Protein AF-A0A662G641-F1 (afdb_monomer)

Structure (mmCIF, N/CA/C/O backbone):
data_AF-A0A662G641-F1
#
_entry.id   AF-A0A662G641-F1
#
loop_
_atom_site.group_PDB
_atom_site.id
_atom_site.type_symbol
_atom_site.label_atom_id
_atom_site.label_alt_id
_atom_site.label_comp_id
_atom_site.label_asym_id
_atom_site.label_entity_id
_atom_site.label_seq_id
_atom_site.pdbx_PDB_ins_code
_atom_site.Cartn_x
_atom_site.Cartn_y
_atom_site.Cartn_z
_atom_site.occupancy
_atom_site.B_iso_or_equiv
_atom_site.auth_seq_id
_atom_site.auth_comp_id
_atom_site.auth_asym_id
_atom_site.auth_atom_id
_atom_site.pdbx_PDB_model_num
ATOM 1 N N . MET A 1 1 ? -3.104 -19.513 8.113 1.00 45.56 1 MET A N 1
ATOM 2 C CA . MET A 1 1 ? -3.779 -18.232 7.805 1.00 45.56 1 MET A CA 1
ATOM 3 C C . MET A 1 1 ? -2.747 -17.311 7.181 1.00 45.56 1 MET A C 1
ATOM 5 O O . MET A 1 1 ? -1.728 -17.075 7.812 1.00 45.56 1 MET A O 1
ATOM 9 N N . ASN A 1 2 ? -2.945 -16.870 5.936 1.00 60.38 2 ASN A N 1
ATOM 10 C CA . ASN A 1 2 ? -2.022 -15.925 5.306 1.00 60.38 2 ASN A CA 1
ATOM 11 C C . ASN A 1 2 ? -2.083 -14.604 6.074 1.00 60.38 2 ASN A C 1
ATOM 13 O O . ASN A 1 2 ? -3.083 -13.894 5.999 1.00 60.38 2 ASN A O 1
ATOM 17 N N . ASN A 1 3 ? -1.021 -14.289 6.813 1.00 83.50 3 ASN A N 1
ATOM 18 C CA . ASN A 1 3 ? -0.872 -13.045 7.563 1.00 83.50 3 ASN A CA 1
ATOM 19 C C . ASN A 1 3 ? -0.568 -11.879 6.616 1.00 83.50 3 ASN A C 1
ATOM 21 O O . ASN A 1 3 ? 0.345 -11.121 6.875 1.00 83.50 3 ASN A O 1
ATOM 25 N N . VAL A 1 4 ? -1.271 -11.743 5.493 1.00 89.00 4 VAL A N 1
ATOM 26 C CA . VAL A 1 4 ? -1.051 -10.664 4.524 1.00 89.00 4 VAL A CA 1
ATOM 27 C C . VAL A 1 4 ? -2.139 -9.614 4.709 1.00 89.00 4 VAL A C 1
ATOM 29 O O . VAL A 1 4 ? -3.306 -9.926 4.938 1.00 89.00 4 VAL A O 1
ATOM 32 N N . CYS A 1 5 ? -1.760 -8.343 4.623 1.00 92.50 5 CYS A N 1
ATOM 33 C CA . C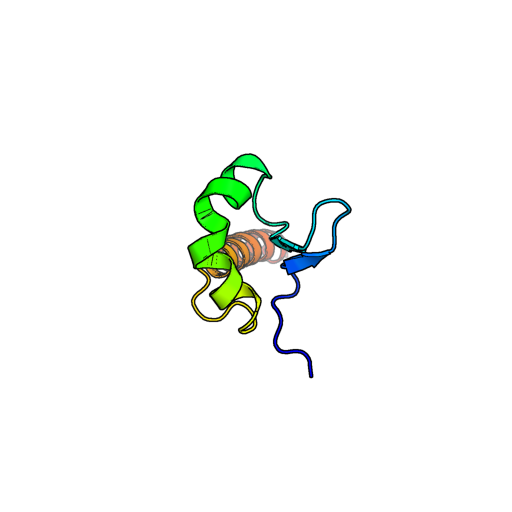YS A 1 5 ? -2.679 -7.219 4.690 1.00 92.50 5 CYS A CA 1
ATOM 34 C C . CYS A 1 5 ? -3.751 -7.351 3.602 1.00 92.50 5 CYS A C 1
ATOM 36 O O . CYS A 1 5 ? -3.430 -7.406 2.418 1.00 92.50 5 CYS A O 1
ATOM 38 N N . LYS A 1 6 ? -5.033 -7.291 3.981 1.00 92.31 6 LYS A N 1
ATOM 39 C CA . LYS A 1 6 ? -6.164 -7.387 3.036 1.00 92.31 6 LYS A CA 1
ATOM 40 C C . LYS A 1 6 ? -6.169 -6.322 1.934 1.00 92.31 6 LYS A C 1
ATOM 42 O O . LYS A 1 6 ? -6.827 -6.486 0.916 1.00 92.31 6 LYS A O 1
ATOM 47 N N . PHE A 1 7 ? -5.473 -5.208 2.156 1.00 92.56 7 PHE A N 1
ATOM 48 C CA . PHE A 1 7 ? -5.354 -4.124 1.185 1.00 92.56 7 PHE A CA 1
ATOM 49 C C . PHE A 1 7 ? -4.182 -4.321 0.218 1.00 92.56 7 PHE A C 1
ATOM 51 O O . PHE A 1 7 ? -4.025 -3.520 -0.697 1.00 92.56 7 PHE A O 1
ATOM 58 N N . TYR A 1 8 ? -3.360 -5.354 0.412 1.00 94.69 8 TYR A N 1
ATOM 59 C CA . TYR A 1 8 ? -2.263 -5.727 -0.470 1.00 94.69 8 TYR A CA 1
ATOM 60 C C . TYR A 1 8 ? -2.737 -6.809 -1.442 1.00 94.69 8 TYR A C 1
ATOM 62 O O . TYR A 1 8 ? -2.811 -7.983 -1.092 1.00 94.69 8 TYR A O 1
ATOM 70 N N . VAL A 1 9 ? -3.107 -6.396 -2.655 1.00 93.44 9 VAL A N 1
ATOM 71 C CA . VAL A 1 9 ? -3.807 -7.245 -3.635 1.00 93.44 9 VAL A CA 1
ATOM 72 C C . VAL A 1 9 ? -2.984 -7.443 -4.900 1.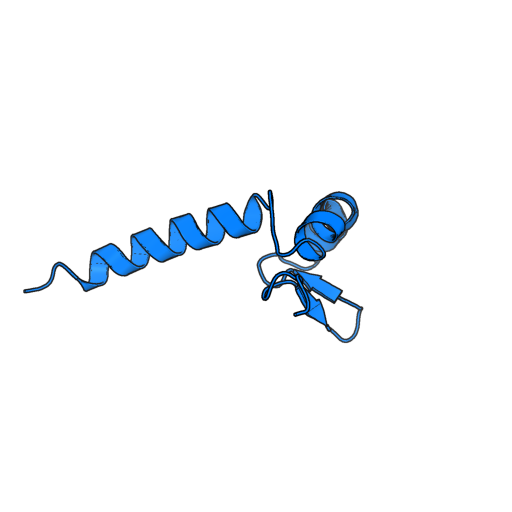00 93.44 9 VAL A C 1
ATOM 74 O O . VAL A 1 9 ? -2.152 -6.599 -5.245 1.00 93.44 9 VAL A O 1
ATOM 77 N N . GLU A 1 10 ? -3.234 -8.541 -5.614 1.00 93.75 10 GLU A N 1
ATOM 78 C CA . GLU A 1 10 ? -2.669 -8.771 -6.946 1.00 93.75 10 GLU A CA 1
ATOM 79 C C . GLU A 1 10 ? -3.306 -7.873 -8.001 1.00 93.75 10 GLU A C 1
ATOM 81 O O . GLU A 1 10 ? -4.501 -7.589 -7.988 1.00 93.75 10 GLU A O 1
ATOM 86 N N . THR A 1 11 ? -2.474 -7.410 -8.928 1.00 90.94 11 THR A N 1
ATOM 87 C CA . THR A 1 11 ? -2.883 -6.652 -10.109 1.00 90.94 11 THR A CA 1
ATOM 88 C C . THR A 1 11 ? -2.086 -7.149 -11.307 1.00 90.94 11 THR A C 1
ATOM 90 O O . THR A 1 11 ? -1.050 -7.789 -11.132 1.00 90.94 11 THR A O 1
ATOM 93 N N . ALA A 1 12 ? -2.487 -6.772 -12.524 1.00 90.88 12 ALA A N 1
ATOM 94 C CA . ALA A 1 12 ? -1.764 -7.131 -13.749 1.00 90.88 12 ALA A CA 1
ATOM 95 C C . ALA A 1 12 ? -0.278 -6.703 -13.760 1.00 90.88 12 ALA A C 1
ATOM 97 O O . ALA A 1 12 ? 0.507 -7.209 -14.552 1.00 90.88 12 ALA A O 1
ATOM 98 N N . ARG A 1 13 ? 0.126 -5.765 -12.889 1.00 86.06 13 ARG A N 1
ATOM 99 C CA . ARG A 1 13 ? 1.507 -5.263 -12.763 1.00 86.06 13 ARG A CA 1
ATOM 100 C C . ARG A 1 13 ? 2.201 -5.720 -11.470 1.00 86.06 13 ARG A C 1
ATOM 102 O O . ARG A 1 13 ? 3.193 -5.118 -11.062 1.00 86.06 13 ARG A O 1
ATOM 109 N N . GLY A 1 14 ? 1.662 -6.745 -10.811 1.00 89.88 14 GLY A N 1
ATOM 110 C CA . GLY A 1 14 ? 2.141 -7.278 -9.534 1.00 89.88 14 GLY A CA 1
ATOM 111 C C . GLY A 1 14 ? 1.306 -6.838 -8.329 1.00 89.88 14 GLY A C 1
ATOM 112 O O . GLY A 1 14 ? 0.290 -6.150 -8.467 1.00 89.88 14 GLY A O 1
ATOM 113 N N . ARG A 1 15 ? 1.723 -7.247 -7.123 1.00 91.88 15 ARG A N 1
ATOM 114 C CA . ARG A 1 15 ? 1.013 -6.906 -5.880 1.00 91.88 15 ARG A CA 1
ATOM 115 C C . ARG A 1 15 ? 1.225 -5.455 -5.462 1.00 91.88 15 ARG A C 1
ATOM 117 O O . ARG A 1 15 ? 2.340 -4.929 -5.516 1.00 91.88 15 ARG A O 1
ATOM 124 N N . ARG A 1 16 ? 0.149 -4.806 -5.009 1.00 94.31 16 ARG A N 1
ATOM 125 C CA . ARG A 1 16 ? 0.198 -3.436 -4.481 1.00 94.31 16 ARG A CA 1
ATOM 126 C C . ARG A 1 16 ? -0.820 -3.179 -3.385 1.00 94.31 16 ARG A C 1
ATOM 128 O O . ARG A 1 16 ? -1.865 -3.820 -3.327 1.00 94.31 16 ARG A O 1
ATOM 135 N N . CYS A 1 17 ? -0.530 -2.185 -2.550 1.00 93.81 17 CYS A N 1
ATOM 136 C CA . CYS A 1 17 ? -1.513 -1.656 -1.614 1.00 93.81 17 CYS A CA 1
ATOM 137 C C . CYS A 1 17 ? -2.562 -0.820 -2.368 1.00 93.81 17 CYS A C 1
ATOM 139 O O . CYS A 1 17 ? -2.203 0.123 -3.076 1.00 93.81 17 CYS A O 1
ATOM 141 N N . VAL A 1 18 ? -3.851 -1.140 -2.217 1.00 93.88 18 VAL A N 1
ATOM 142 C CA . VAL A 1 18 ? -4.960 -0.402 -2.859 1.00 93.88 18 VAL A CA 1
ATOM 143 C C . VAL A 1 18 ? -5.243 0.947 -2.210 1.00 93.88 18 VAL A C 1
ATOM 145 O O . VAL A 1 18 ? -5.857 1.803 -2.834 1.00 93.88 18 VAL A O 1
ATOM 148 N N . LEU A 1 19 ? -4.772 1.155 -0.977 1.00 93.12 19 LEU A N 1
ATOM 149 C CA . LEU A 1 19 ? -4.919 2.423 -0.257 1.00 93.12 19 LEU A CA 1
ATOM 150 C C . LEU A 1 19 ? -3.982 3.522 -0.785 1.00 93.12 19 LEU A C 1
ATOM 152 O O . LEU A 1 19 ? -4.007 4.638 -0.272 1.00 93.12 19 LEU A O 1
ATOM 156 N N . LEU A 1 20 ? -3.138 3.203 -1.770 1.00 92.06 20 LEU A N 1
ATOM 157 C CA . LEU A 1 20 ? -2.199 4.122 -2.395 1.00 92.06 20 LEU A CA 1
ATOM 158 C C . LEU A 1 20 ? -2.401 4.178 -3.906 1.00 92.06 20 LEU A C 1
ATOM 160 O O . LEU A 1 20 ? -2.671 3.164 -4.560 1.00 92.06 20 LEU A O 1
ATOM 164 N N . ASP A 1 21 ? -2.188 5.372 -4.458 1.00 92.19 21 ASP A N 1
ATOM 165 C CA . ASP A 1 21 ? -2.051 5.553 -5.898 1.00 92.19 21 ASP A CA 1
ATOM 166 C C . ASP A 1 21 ? -0.813 4.811 -6.427 1.00 92.19 21 ASP A C 1
ATOM 168 O O . ASP A 1 21 ? 0.165 4.586 -5.706 1.00 92.19 21 ASP A O 1
ATOM 172 N N . TYR A 1 22 ? -0.831 4.454 -7.712 1.00 90.75 22 TYR A N 1
ATOM 173 C CA . TYR A 1 22 ? 0.282 3.772 -8.367 1.00 90.75 22 TYR A CA 1
ATOM 174 C C . TYR A 1 22 ? 1.610 4.535 -8.239 1.00 90.75 22 TYR A C 1
ATOM 176 O O . TYR A 1 22 ? 2.645 3.915 -7.973 1.00 90.75 22 TYR A O 1
ATOM 184 N N . LYS A 1 23 ? 1.598 5.867 -8.396 1.00 92.94 23 LYS A N 1
ATOM 185 C CA . LYS A 1 23 ? 2.814 6.689 -8.301 1.00 92.94 23 LYS A CA 1
ATOM 186 C C . LYS A 1 23 ? 3.401 6.635 -6.895 1.00 92.94 23 LYS A C 1
ATOM 188 O O . LYS A 1 23 ? 4.597 6.399 -6.734 1.00 92.94 23 LYS A O 1
ATOM 193 N N . GLU A 1 24 ? 2.557 6.789 -5.879 1.00 92.44 24 GLU A N 1
ATOM 194 C CA . GLU A 1 24 ? 3.000 6.766 -4.485 1.00 92.44 24 GLU A CA 1
ATOM 195 C C . GLU A 1 24 ? 3.458 5.362 -4.061 1.00 92.44 24 GLU A C 1
ATOM 197 O O . GLU A 1 24 ? 4.495 5.211 -3.409 1.00 92.44 24 GLU A O 1
ATOM 202 N N . TRP A 1 25 ? 2.747 4.321 -4.508 1.00 93.06 25 TRP A N 1
ATOM 203 C CA . TRP A 1 25 ? 3.146 2.930 -4.304 1.00 93.06 25 TRP A CA 1
ATOM 204 C C . TRP A 1 25 ? 4.533 2.654 -4.883 1.00 93.06 25 TRP A C 1
ATOM 206 O O . TRP A 1 25 ? 5.376 2.077 -4.201 1.00 93.06 25 TRP A O 1
ATOM 216 N N . ARG A 1 26 ? 4.817 3.110 -6.108 1.00 91.75 26 ARG A N 1
ATOM 217 C CA . ARG A 1 26 ? 6.122 2.903 -6.753 1.00 91.75 26 ARG A CA 1
ATOM 218 C C . ARG A 1 26 ? 7.278 3.488 -5.936 1.00 91.75 26 ARG A C 1
ATOM 220 O O . ARG A 1 26 ? 8.336 2.871 -5.884 1.00 91.75 26 ARG A O 1
ATOM 227 N N . ILE A 1 27 ? 7.062 4.626 -5.277 1.00 94.19 27 ILE A N 1
ATOM 228 C CA . ILE A 1 27 ? 8.067 5.294 -4.436 1.00 94.19 27 ILE A CA 1
ATOM 229 C C . ILE A 1 27 ? 8.218 4.578 -3.087 1.00 94.19 27 ILE A C 1
ATOM 231 O O . ILE A 1 27 ? 9.328 4.378 -2.600 1.00 94.19 27 ILE A O 1
ATOM 235 N N . ARG A 1 28 ? 7.102 4.183 -2.461 1.00 91.69 28 ARG A N 1
ATOM 236 C CA . ARG A 1 28 ? 7.086 3.684 -1.075 1.00 91.69 28 ARG A CA 1
ATOM 237 C C . ARG A 1 28 ? 7.136 2.157 -0.949 1.00 91.69 28 ARG A C 1
ATOM 239 O O . ARG A 1 28 ? 7.312 1.666 0.169 1.00 91.69 28 ARG A O 1
ATOM 246 N N . ARG A 1 29 ? 7.028 1.401 -2.054 1.00 91.62 29 ARG A N 1
ATOM 247 C CA . ARG A 1 29 ? 6.927 -0.075 -2.055 1.00 91.62 29 ARG A CA 1
ATOM 248 C C . ARG A 1 29 ? 8.005 -0.751 -1.216 1.00 91.62 29 ARG A C 1
ATOM 250 O O . ARG A 1 29 ? 7.672 -1.622 -0.428 1.00 91.62 29 ARG A O 1
ATOM 257 N N . ASN A 1 30 ? 9.259 -0.308 -1.299 1.00 91.44 30 ASN A N 1
ATOM 258 C CA . ASN A 1 30 ? 10.372 -0.974 -0.613 1.00 91.44 30 ASN A CA 1
ATOM 259 C C . ASN A 1 30 ? 10.193 -1.012 0.912 1.00 91.44 30 ASN A C 1
ATOM 261 O O . ASN A 1 30 ? 10.593 -1.977 1.549 1.00 91.44 30 ASN A O 1
ATOM 265 N N . LYS A 1 31 ? 9.556 0.011 1.497 1.00 89.75 31 LYS A N 1
ATOM 266 C CA . LYS A 1 31 ? 9.262 0.054 2.938 1.00 89.75 31 LYS A CA 1
ATOM 267 C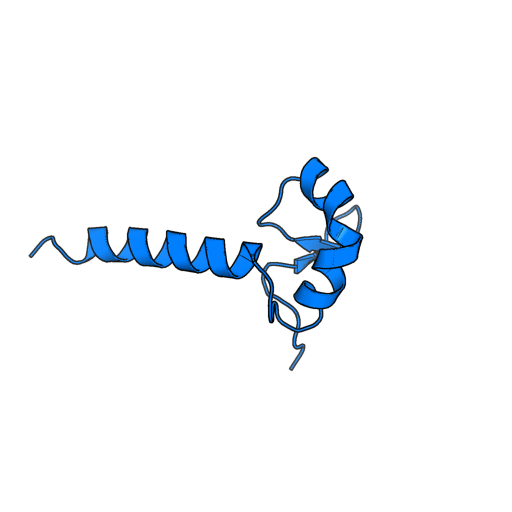 C . LYS A 1 31 ? 7.927 -0.610 3.274 1.00 89.75 31 LYS A C 1
ATOM 269 O O . LYS A 1 31 ? 7.792 -1.234 4.320 1.00 89.75 31 LYS A O 1
ATOM 274 N N . LEU A 1 32 ? 6.935 -0.458 2.398 1.00 90.88 32 LEU A N 1
ATOM 275 C CA . LEU A 1 32 ? 5.565 -0.890 2.669 1.00 90.88 32 LEU A CA 1
ATOM 276 C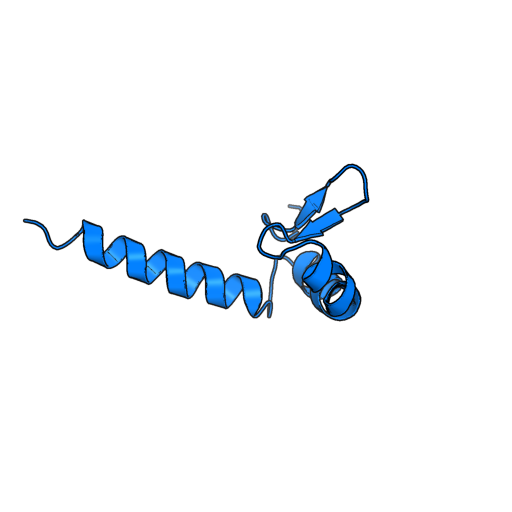 C . LEU A 1 32 ? 5.320 -2.374 2.400 1.00 90.88 32 LEU A C 1
ATOM 278 O O . LEU A 1 32 ? 4.448 -2.939 3.052 1.00 90.88 32 LEU A O 1
ATOM 282 N N . VAL A 1 33 ? 6.051 -3.001 1.473 1.00 92.38 33 VAL A N 1
ATOM 283 C CA . VAL A 1 33 ? 5.867 -4.420 1.119 1.00 92.38 33 VAL A CA 1
ATOM 284 C C . VAL A 1 33 ? 6.044 -5.305 2.346 1.00 92.38 33 VAL A C 1
ATOM 286 O O . VAL A 1 33 ? 5.117 -6.033 2.676 1.00 92.38 33 VAL A O 1
ATOM 289 N N . ASN A 1 34 ? 7.137 -5.138 3.098 1.00 91.88 34 ASN A N 1
ATOM 290 C CA . ASN A 1 34 ? 7.375 -5.922 4.311 1.00 91.88 34 ASN A CA 1
ATOM 291 C C . ASN A 1 34 ? 6.231 -5.770 5.332 1.00 91.88 34 ASN A C 1
ATOM 293 O O . ASN A 1 34 ? 5.756 -6.746 5.900 1.00 91.88 34 ASN A O 1
ATOM 297 N N . MET A 1 35 ? 5.721 -4.552 5.535 1.00 93.19 35 MET A N 1
ATOM 298 C CA . MET A 1 35 ? 4.584 -4.328 6.438 1.00 93.19 35 MET A CA 1
ATOM 299 C C . MET A 1 35 ? 3.304 -4.984 5.909 1.00 93.19 35 MET A C 1
ATOM 301 O O . MET A 1 35 ? 2.540 -5.563 6.674 1.00 93.19 35 MET A O 1
ATOM 305 N N . CYS A 1 36 ? 3.057 -4.897 4.601 1.00 92.31 36 CYS A N 1
ATOM 306 C CA . CYS A 1 36 ? 1.890 -5.496 3.963 1.00 92.31 36 CYS A CA 1
ATOM 307 C C . CYS A 1 36 ? 1.928 -7.027 4.016 1.00 92.31 36 CYS A C 1
ATOM 309 O O . CYS A 1 36 ? 0.889 -7.642 4.225 1.00 92.31 36 CYS A O 1
ATOM 311 N N . GLU A 1 37 ? 3.099 -7.634 3.862 1.00 92.25 37 GLU A N 1
ATOM 312 C CA . GLU A 1 37 ? 3.292 -9.085 3.950 1.00 92.25 37 GLU A CA 1
ATOM 313 C C . GLU A 1 37 ? 3.225 -9.603 5.390 1.00 92.25 37 GLU A C 1
ATOM 315 O O . GLU A 1 37 ? 2.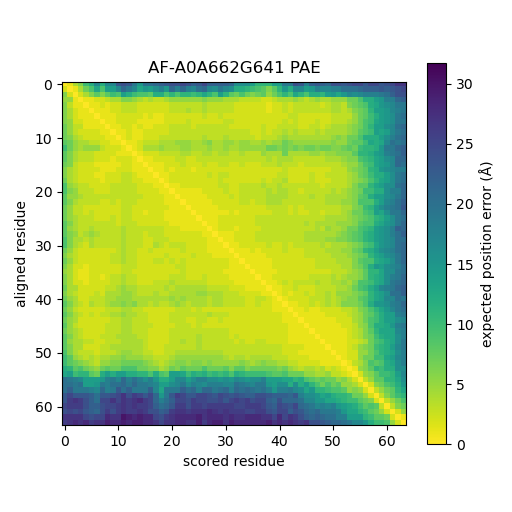850 -10.750 5.592 1.00 92.25 37 GLU A O 1
ATOM 320 N N . ASN A 1 38 ? 3.479 -8.740 6.381 1.00 91.75 38 ASN A N 1
ATOM 321 C CA . ASN A 1 38 ? 3.292 -9.001 7.814 1.00 91.75 38 ASN A CA 1
ATOM 322 C C . ASN A 1 38 ? 1.934 -8.489 8.338 1.00 91.75 38 ASN A C 1
ATOM 324 O O . ASN A 1 38 ? 1.824 -7.905 9.419 1.00 91.75 38 ASN A O 1
ATOM 328 N N . GLY A 1 39 ? 0.879 -8.636 7.541 1.00 90.19 39 GLY A N 1
ATOM 329 C CA . GLY A 1 39 ? -0.506 -8.432 7.983 1.00 90.19 39 GLY A CA 1
ATOM 330 C C . GLY A 1 39 ? -0.910 -6.968 8.103 1.00 90.19 39 GLY A C 1
ATOM 331 O O . GLY A 1 39 ? -2.014 -6.659 8.542 1.00 90.19 39 GLY A O 1
ATOM 332 N N . GLY A 1 40 ? -0.031 -6.053 7.698 1.00 90.00 40 GLY A N 1
ATOM 333 C CA . GLY A 1 40 ? -0.185 -4.620 7.906 1.00 90.00 40 GLY A CA 1
ATOM 334 C C . GLY A 1 40 ? 0.329 -4.137 9.263 1.00 90.00 40 GLY A C 1
ATOM 335 O O . GLY A 1 40 ? 0.094 -2.973 9.596 1.00 90.00 40 GLY A O 1
ATOM 336 N N . SER A 1 41 ? 1.029 -4.976 10.036 1.00 89.81 41 SER A N 1
ATOM 337 C CA . SER A 1 41 ? 1.612 -4.563 11.315 1.00 89.81 41 SER A CA 1
ATOM 338 C C . SER A 1 41 ? 2.602 -3.409 11.114 1.00 89.81 41 SER A C 1
ATOM 340 O O . SER A 1 41 ? 3.451 -3.443 10.223 1.00 89.81 41 SER A O 1
ATOM 342 N N . GLY A 1 42 ? 2.441 -2.334 11.891 1.00 88.75 42 GLY A N 1
ATOM 343 C CA . GLY A 1 42 ? 3.241 -1.109 11.761 1.00 88.75 42 GLY A CA 1
ATOM 344 C C . GLY A 1 42 ? 2.957 -0.259 10.510 1.00 88.75 42 GLY A C 1
ATOM 345 O O . GLY A 1 42 ? 3.604 0.771 10.319 1.00 88.75 42 GLY A O 1
ATOM 346 N N . CYS A 1 43 ? 1.988 -0.627 9.660 1.00 92.94 43 CYS A N 1
ATOM 347 C CA . CYS A 1 43 ? 1.680 0.122 8.441 1.00 92.94 43 CYS A CA 1
ATOM 348 C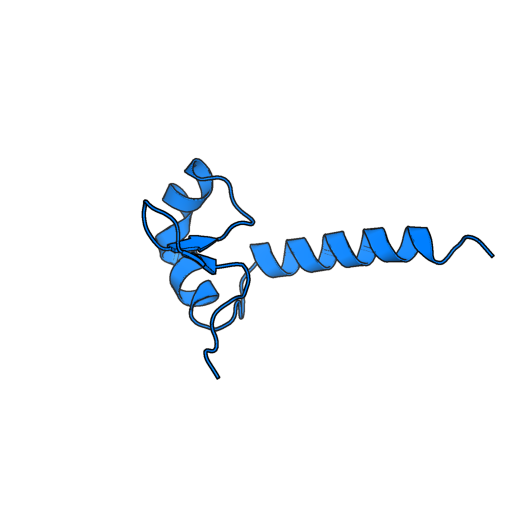 C . CYS A 1 43 ? 0.926 1.424 8.748 1.00 92.94 43 CYS A C 1
ATOM 350 O O . CYS A 1 43 ? -0.276 1.433 9.020 1.00 92.94 43 CYS A O 1
ATOM 352 N N . THR A 1 44 ? 1.612 2.559 8.623 1.00 92.06 44 THR A N 1
ATOM 353 C CA . THR A 1 44 ? 1.040 3.890 8.894 1.00 92.06 44 THR A CA 1
ATOM 354 C C . THR A 1 44 ? -0.136 4.242 7.979 1.00 92.06 44 THR A C 1
ATOM 356 O O . THR A 1 44 ? -1.077 4.907 8.414 1.00 92.06 44 THR A O 1
ATOM 359 N N . ILE A 1 45 ? -0.124 3.763 6.731 1.00 92.88 45 ILE A N 1
ATOM 360 C CA . ILE A 1 45 ? -1.216 3.959 5.765 1.00 92.88 45 ILE A CA 1
ATOM 361 C C . ILE A 1 45 ? -2.480 3.238 6.236 1.00 92.88 45 ILE A C 1
ATOM 363 O O . ILE A 1 45 ? -3.567 3.817 6.234 1.00 92.88 45 ILE A O 1
ATOM 367 N N . LEU A 1 46 ? -2.324 1.996 6.697 1.00 91.06 46 LEU A N 1
ATOM 368 C CA . LEU A 1 46 ? -3.418 1.186 7.216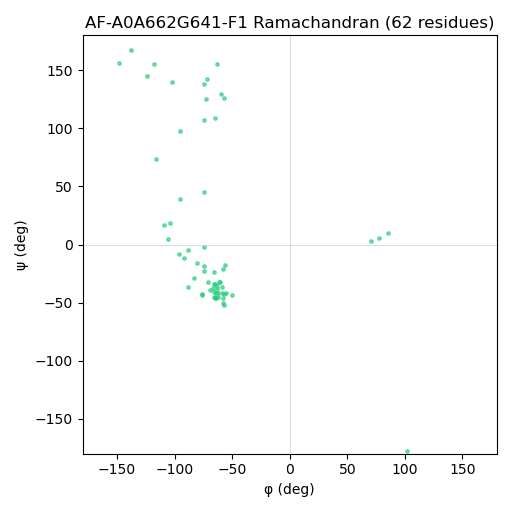 1.00 91.06 46 LEU A CA 1
ATOM 369 C C . LEU A 1 46 ? -4.002 1.800 8.494 1.00 91.06 46 LEU A C 1
ATOM 371 O O . LEU A 1 46 ? -5.217 1.970 8.600 1.00 91.06 46 LEU A O 1
ATOM 375 N N . SER A 1 47 ? -3.141 2.219 9.425 1.00 91.88 47 SER A N 1
ATOM 376 C CA . SER A 1 47 ? -3.555 2.912 10.650 1.00 91.88 47 SER A CA 1
ATOM 377 C C . SER A 1 47 ? -4.315 4.205 10.345 1.00 91.88 47 SER A C 1
ATOM 379 O O . SER A 1 47 ? -5.350 4.482 10.955 1.00 91.88 47 SER A O 1
ATOM 381 N N . LYS A 1 48 ? 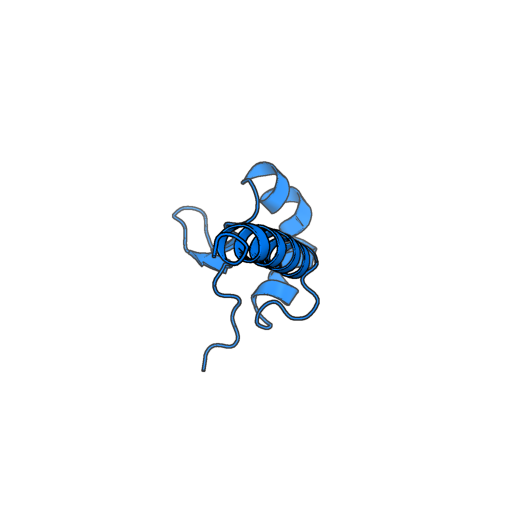-3.848 4.988 9.361 1.00 92.06 48 LYS A N 1
ATOM 382 C CA . LYS A 1 48 ? -4.540 6.203 8.911 1.00 92.06 48 LYS A CA 1
ATOM 383 C C . LYS A 1 48 ? -5.916 5.874 8.333 1.00 92.06 48 LYS A C 1
ATOM 385 O O . LYS A 1 48 ? -6.882 6.543 8.693 1.00 92.06 48 LYS A O 1
ATOM 390 N N . TYR A 1 49 ? -6.022 4.846 7.490 1.00 91.62 49 TYR A N 1
ATOM 391 C CA . TYR A 1 49 ? -7.297 4.400 6.925 1.00 91.62 49 TYR A CA 1
ATOM 392 C C . TYR A 1 49 ? -8.311 4.051 8.019 1.00 91.62 49 TYR A C 1
ATOM 394 O O . TYR A 1 49 ? -9.404 4.615 8.036 1.00 91.62 49 TYR A O 1
ATOM 402 N N . PHE A 1 50 ? -7.939 3.203 8.982 1.00 89.75 50 PHE A N 1
ATOM 403 C CA . PHE A 1 50 ? -8.844 2.827 10.070 1.00 89.75 50 PHE A CA 1
ATOM 404 C C . PHE A 1 50 ? -9.230 4.013 10.957 1.00 89.75 50 PHE A C 1
ATOM 406 O O . PHE A 1 50 ? -10.393 4.130 11.340 1.00 89.75 50 PHE A O 1
ATOM 413 N N . ARG A 1 51 ? -8.296 4.935 11.229 1.00 90.81 51 ARG A N 1
ATOM 414 C CA . ARG A 1 51 ? -8.585 6.170 11.976 1.00 90.81 51 ARG A CA 1
ATOM 415 C C . ARG A 1 51 ? -9.588 7.074 11.252 1.00 90.81 51 ARG A C 1
ATOM 417 O O . ARG A 1 51 ? -10.380 7.748 11.904 1.00 90.81 51 ARG A O 1
ATOM 424 N N . MET A 1 52 ? -9.546 7.128 9.922 1.00 89.38 52 MET A N 1
ATOM 425 C CA . MET A 1 52 ? -10.511 7.901 9.131 1.00 89.38 52 MET A CA 1
ATOM 426 C C . MET A 1 52 ? -11.865 7.187 9.046 1.00 89.38 52 MET A C 1
ATOM 428 O O . MET A 1 52 ? -12.903 7.819 9.234 1.00 89.38 52 MET A O 1
ATOM 432 N N . ALA A 1 53 ? -11.860 5.869 8.837 1.00 86.62 53 ALA A N 1
ATOM 433 C CA . ALA A 1 53 ? -13.075 5.063 8.762 1.00 86.62 53 ALA A CA 1
ATOM 434 C C . ALA A 1 53 ? -13.877 5.090 10.078 1.00 86.62 53 ALA A C 1
ATOM 436 O O . ALA A 1 53 ? -15.096 5.249 10.054 1.00 86.62 53 ALA A O 1
ATOM 437 N N . SER A 1 54 ? -13.206 5.015 11.233 1.00 83.94 54 SER A N 1
ATOM 438 C CA . SER A 1 54 ? -13.868 5.070 12.545 1.00 83.94 54 SER A CA 1
ATOM 439 C C . SER A 1 54 ? -14.524 6.423 12.835 1.00 83.94 54 SER A C 1
ATOM 441 O O . SER A 1 54 ? -15.598 6.470 13.433 1.00 83.94 54 SER A O 1
ATOM 443 N N . ARG A 1 55 ? -13.936 7.530 12.357 1.00 77.06 55 ARG A N 1
ATOM 444 C CA . ARG A 1 55 ? -14.554 8.866 12.438 1.00 77.06 55 ARG A CA 1
ATOM 445 C C . ARG A 1 55 ? -15.840 8.952 11.622 1.00 77.06 55 ARG A C 1
ATOM 447 O O . ARG A 1 55 ? -16.817 9.516 12.097 1.00 77.06 55 ARG A O 1
ATOM 454 N N . SER A 1 56 ? -15.848 8.367 10.425 1.00 70.44 56 SER A N 1
ATOM 455 C CA . SER A 1 56 ? -17.023 8.372 9.548 1.00 70.44 56 SER A CA 1
ATOM 456 C C . SER A 1 56 ? -18.196 7.586 10.150 1.00 70.44 56 SER A C 1
ATOM 458 O O . SER A 1 56 ? -19.345 8.001 10.026 1.00 70.44 56 SER A O 1
ATOM 460 N N . ASN A 1 57 ? -17.910 6.510 10.891 1.00 59.97 57 ASN A N 1
ATOM 461 C CA . ASN A 1 57 ? -18.949 5.708 11.539 1.00 59.97 57 ASN A CA 1
ATOM 462 C C . ASN A 1 57 ? -19.622 6.436 12.718 1.00 59.97 57 ASN A C 1
ATOM 464 O O . ASN A 1 57 ? -20.822 6.292 12.924 1.00 59.97 57 ASN A O 1
ATOM 468 N N . LYS A 1 58 ? -18.882 7.286 13.445 1.00 57.03 58 LYS A N 1
ATOM 469 C CA . LYS A 1 58 ? -19.425 8.058 14.576 1.00 57.03 58 LYS A CA 1
ATOM 470 C C . LYS A 1 58 ? -20.485 9.084 14.146 1.00 57.03 58 LYS A C 1
ATOM 472 O O . LYS A 1 58 ? -21.350 9.426 14.940 1.00 57.03 58 LYS A O 1
ATOM 477 N N . MET A 1 59 ? -20.459 9.522 12.885 1.00 55.09 59 MET A N 1
ATOM 478 C CA . MET A 1 59 ? -21.443 10.459 12.330 1.00 55.09 59 MET A CA 1
ATOM 479 C C . MET A 1 59 ? -22.765 9.784 11.925 1.00 55.09 59 MET A C 1
ATOM 481 O O . MET A 1 59 ? -23.765 10.470 11.764 1.00 55.09 59 MET A O 1
ATOM 485 N N . LYS A 1 60 ? -22.796 8.448 11.794 1.00 52.91 60 LYS A N 1
ATOM 486 C CA . LYS A 1 60 ? -24.017 7.686 11.472 1.00 52.91 60 LYS A CA 1
ATOM 487 C C . LYS A 1 60 ? -24.795 7.199 12.700 1.00 52.91 60 LYS A C 1
ATOM 489 O O . LYS A 1 60 ? -25.925 6.761 12.546 1.00 52.91 60 LYS A O 1
ATOM 494 N N . SER A 1 61 ? -24.217 7.276 13.898 1.00 52.22 61 SER A N 1
ATOM 495 C CA . SER A 1 61 ? -24.838 6.787 15.144 1.00 52.22 61 SER A CA 1
ATOM 496 C C . SER A 1 61 ? -25.363 7.901 16.058 1.00 52.22 61 SER A C 1
ATOM 498 O O . SER A 1 61 ? -25.788 7.613 17.168 1.00 52.22 61 SER A O 1
ATOM 500 N N . GLY A 1 62 ? -25.305 9.164 15.620 1.00 48.91 62 GLY A N 1
ATOM 501 C CA . GLY A 1 62 ? -25.769 10.335 16.377 1.00 48.91 62 GLY A CA 1
ATOM 502 C C . GLY A 1 62 ? -27.108 10.908 15.905 1.00 48.91 62 GLY A C 1
ATOM 503 O O . GLY A 1 62 ? -27.381 12.069 16.182 1.00 48.91 62 GLY A O 1
A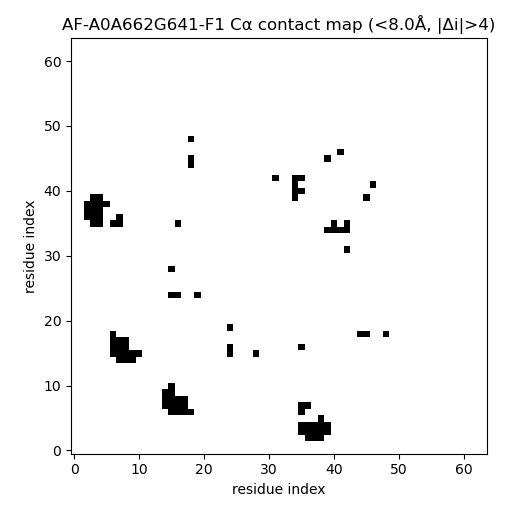TOM 504 N N . LEU A 1 63 ? -27.899 10.137 15.153 1.00 48.41 63 LEU A N 1
ATOM 505 C CA . LEU A 1 63 ? -29.249 10.514 14.732 1.00 48.41 63 LEU A CA 1
ATOM 506 C C . LEU A 1 63 ? -30.256 9.539 15.358 1.00 48.41 63 LEU A C 1
ATOM 508 O O . LEU A 1 63 ? -30.743 8.632 14.686 1.00 48.41 63 LEU A O 1
ATOM 512 N N . ILE A 1 64 ? -30.482 9.683 16.664 1.00 41.84 64 ILE A N 1
ATOM 513 C CA . ILE A 1 64 ? -31.657 9.172 17.383 1.00 41.84 64 ILE A CA 1
ATOM 514 C C . ILE A 1 64 ? -32.016 10.220 18.430 1.00 41.84 64 ILE A C 1
ATOM 516 O O . ILE A 1 64 ? -31.075 10.651 19.138 1.00 41.84 64 ILE A O 1
#

Sequence (64 aa):
MNNVCKFYVETARGRRCVLLDYKEWRIRRNKLVNMCENGGSGCTILSKYFRMASRSNKMKSGLI

Mean predicted aligned error: 7.05 Å

Foldseek 3Di:
DQLAAPQFDQDPVGTFRVLDDPVVCVVCVVPVVVCRSNNVVVPPSVVVVVVVVVVVVVVVPPPD

Radius of gyration: 14.13 Å; Cα contacts (8 Å, |Δi|>4): 49; chains: 1; bounding box: 42×29×31 Å

Solvent-accessible surface area (backbone atoms only — not comparable to full-atom values): 3894 Å² total; per-residue (Å²): 128,85,53,48,16,89,52,50,39,82,48,101,89,47,75,42,54,70,92,45,56,70,72,59,39,72,73,45,39,86,68,46,47,63,21,29,58,52,44,35,56,90,31,65,68,58,54,50,50,52,60,53,53,55,56,59,53,59,70,71,73,71,82,125

pLDDT: mean 84.67, std 14.63, range [41.84, 94.69]

Secondary structure (DSSP, 8-state):
-----TTEEEETTEEEETTS-HHHHHHHHHHHHHHHHTTTTT-HHHHHHHHHHHHHHHTTS---